Protein AF-J9AYD4-F1 (afdb_monomer)

pLDDT: mean 96.67, std 3.98, range [71.19, 98.69]

Solvent-accessible surface area (backbone atoms only — not comparable to full-atom values): 3823 Å² total; per-residue (Å²): 132,60,27,37,22,26,49,62,67,79,90,64,66,63,54,55,49,53,50,49,59,46,38,71,35,85,91,38,47,83,42,44,82,43,65,45,80,48,64,76,66,47,70,73,30,65,31,30,35,58,43,85,65,38,70,35,76,92,71,35,27,48,18,83,60,131

Mean predicted aligned error: 2.13 Å

Organism: Wuchereria bancrofti (NCBI:txid6293)

Sequence (66 aa):
MPKIGTHDGNFHCDEVFAIFLLKSLPEYNNYEVVRSRDKDVLSLCNIVVDVGGEYNHTAMKYDHHQ

Secondary structure (DSSP, 8-state):
--EEEE-SSS--SHHHHHHHHHHTSTTTTTPEEEE---HHHHHT-SEEES-SS-EETTTTEE----

Structure (mmCIF, N/CA/C/O backbone):
data_AF-J9AYD4-F1
#
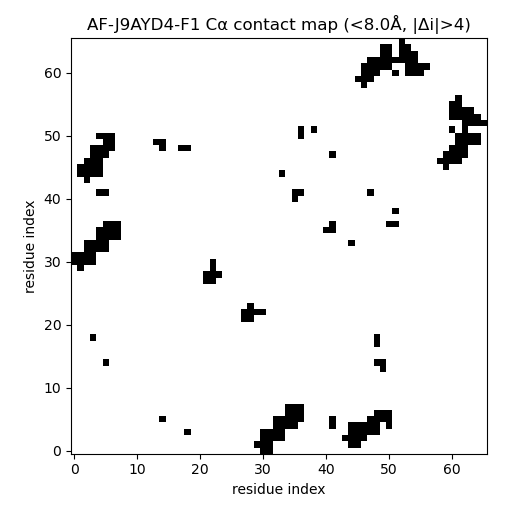_entry.id   AF-J9AYD4-F1
#
loop_
_atom_site.group_PDB
_atom_site.id
_atom_site.type_symbol
_atom_site.label_atom_id
_atom_site.label_alt_id
_atom_site.label_comp_id
_atom_site.label_asym_id
_atom_site.label_entity_id
_atom_site.label_seq_id
_atom_site.pdbx_PDB_ins_code
_atom_site.Cartn_x
_atom_site.Cartn_y
_atom_site.Cartn_z
_atom_site.occupancy
_atom_site.B_iso_or_equiv
_atom_site.auth_seq_id
_atom_site.auth_comp_id
_atom_site.auth_asym_id
_atom_site.auth_atom_id
_atom_site.pdbx_PDB_model_num
ATOM 1 N N . MET A 1 1 ? -14.492 -4.859 0.085 1.00 81.00 1 MET A N 1
ATOM 2 C CA . MET A 1 1 ? -13.896 -4.101 1.203 1.00 81.00 1 MET A CA 1
ATOM 3 C C . MET A 1 1 ? -12.751 -3.273 0.648 1.00 81.00 1 MET A C 1
ATOM 5 O O . MET A 1 1 ? -12.173 -3.713 -0.343 1.00 81.00 1 MET A O 1
ATOM 9 N N . PRO A 1 2 ? -12.496 -2.071 1.182 1.00 96.06 2 PRO A N 1
ATOM 10 C CA . PRO A 1 2 ? -11.432 -1.210 0.684 1.00 96.06 2 PRO A CA 1
ATOM 11 C C . PRO A 1 2 ? -10.041 -1.798 0.970 1.00 96.06 2 PRO A C 1
ATOM 13 O O . PRO A 1 2 ? -9.869 -2.536 1.943 1.00 96.06 2 PRO A O 1
ATOM 16 N N . LYS A 1 3 ? -9.072 -1.514 0.094 1.00 98.50 3 LYS A N 1
ATOM 17 C CA . LYS A 1 3 ? -7.788 -2.229 0.017 1.00 98.50 3 LYS A CA 1
ATOM 18 C C . LYS A 1 3 ? -6.586 -1.295 -0.102 1.00 98.50 3 LYS A C 1
ATOM 20 O O . LYS A 1 3 ? -6.641 -0.310 -0.839 1.00 98.50 3 LYS A O 1
ATOM 25 N N . ILE A 1 4 ? -5.494 -1.666 0.563 1.00 98.69 4 ILE A N 1
ATOM 26 C CA . ILE A 1 4 ? -4.151 -1.104 0.385 1.00 98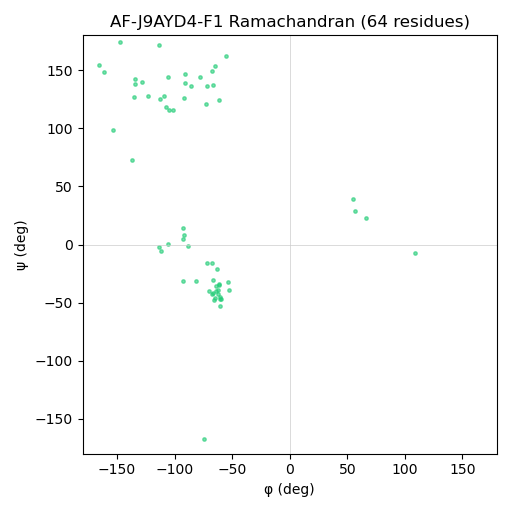.69 4 ILE A CA 1
ATOM 27 C C . ILE A 1 4 ? -3.303 -2.153 -0.339 1.00 98.69 4 ILE A C 1
ATOM 29 O O . ILE A 1 4 ? -3.116 -3.255 0.178 1.00 98.69 4 ILE A O 1
ATOM 33 N N . GLY A 1 5 ? -2.821 -1.825 -1.534 1.00 98.44 5 GLY A N 1
ATOM 34 C CA . GLY A 1 5 ? -1.922 -2.660 -2.326 1.00 98.44 5 GLY A CA 1
ATOM 35 C C . GLY A 1 5 ? -0.456 -2.355 -2.027 1.00 98.44 5 GLY A C 1
ATOM 36 O O . GLY A 1 5 ? -0.085 -1.190 -1.911 1.00 98.44 5 GLY A O 1
ATOM 37 N N . THR A 1 6 ? 0.375 -3.388 -1.929 1.00 98.62 6 THR A N 1
ATOM 38 C CA . THR A 1 6 ? 1.840 -3.281 -1.848 1.00 98.62 6 THR A CA 1
ATOM 39 C C . THR A 1 6 ? 2.513 -4.476 -2.528 1.00 98.62 6 THR A C 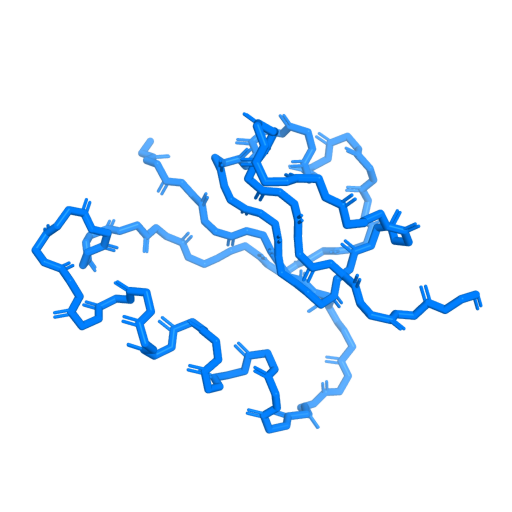1
ATOM 41 O O . THR A 1 6 ? 1.823 -5.404 -2.955 1.00 98.62 6 THR A O 1
ATOM 44 N N . HIS A 1 7 ? 3.840 -4.489 -2.645 1.00 97.88 7 HIS A N 1
ATOM 45 C CA . HIS A 1 7 ? 4.563 -5.566 -3.311 1.00 97.88 7 HIS A CA 1
ATOM 46 C C . HIS A 1 7 ? 4.437 -6.922 -2.586 1.00 97.88 7 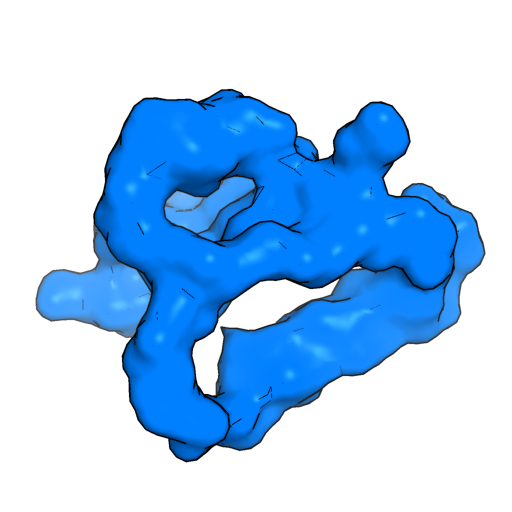HIS A C 1
ATOM 48 O O . HIS A 1 7 ? 4.324 -7.026 -1.362 1.00 97.88 7 HIS A O 1
ATOM 54 N N . ASP A 1 8 ? 4.564 -8.010 -3.341 1.00 97.25 8 ASP A N 1
ATOM 55 C CA . ASP A 1 8 ? 4.630 -9.392 -2.840 1.00 97.25 8 ASP A CA 1
ATOM 56 C C . ASP A 1 8 ? 6.065 -9.899 -2.608 1.00 97.25 8 ASP A C 1
ATOM 58 O O . ASP A 1 8 ? 6.287 -11.095 -2.435 1.00 97.25 8 ASP A O 1
ATOM 62 N N . GLY A 1 9 ? 7.049 -8.993 -2.594 1.00 94.12 9 GLY A N 1
ATOM 63 C CA . GLY A 1 9 ? 8.447 -9.312 -2.319 1.00 94.12 9 GLY A CA 1
ATOM 64 C C . GLY 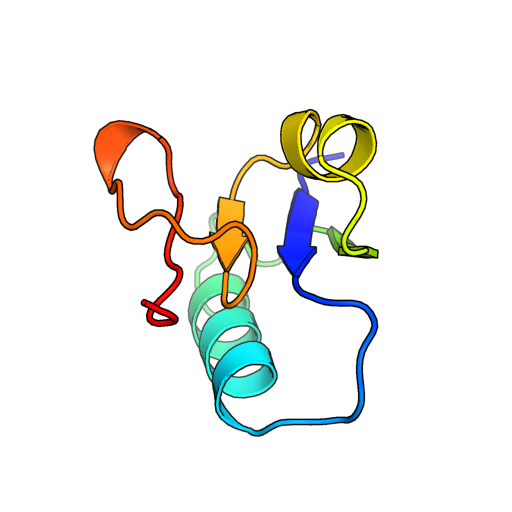A 1 9 ? 8.755 -9.608 -0.852 1.00 94.12 9 GLY A C 1
ATOM 65 O O . GLY A 1 9 ? 7.861 -9.793 -0.019 1.00 94.12 9 GLY A O 1
ATOM 66 N N . ASN A 1 10 ? 10.059 -9.628 -0.562 1.00 96.00 10 ASN A N 1
ATOM 67 C CA . ASN A 1 10 ? 10.594 -9.725 0.794 1.00 96.00 10 ASN A CA 1
ATOM 68 C C . ASN A 1 10 ? 10.045 -8.612 1.689 1.00 96.00 10 ASN A C 1
ATOM 70 O O . ASN A 1 10 ? 9.524 -7.615 1.208 1.00 96.00 10 ASN A O 1
ATOM 74 N N . PHE A 1 11 ? 10.170 -8.801 2.998 1.00 93.44 11 PHE A N 1
ATOM 75 C CA . PHE A 1 11 ? 9.892 -7.740 3.955 1.00 93.44 11 PHE A CA 1
ATOM 76 C C . PHE A 1 11 ? 10.842 -6.569 3.722 1.00 93.44 11 PHE A C 1
ATOM 78 O O . PHE A 1 11 ? 12.062 -6.755 3.802 1.00 93.44 11 PHE A O 1
ATOM 85 N N . HIS A 1 12 ? 10.283 -5.386 3.519 1.00 95.38 12 HIS A N 1
ATOM 86 C CA . HIS A 1 12 ? 10.977 -4.132 3.724 1.00 95.38 12 HIS A CA 1
ATOM 87 C C . HIS A 1 12 ? 10.316 -3.388 4.905 1.00 95.38 12 HIS A C 1
ATOM 89 O O . HIS A 1 12 ? 9.366 -3.859 5.536 1.00 95.38 12 HIS A O 1
ATOM 95 N N . CYS A 1 13 ? 10.931 -2.298 5.354 1.00 96.81 13 CYS A N 1
ATOM 96 C CA . CYS A 1 13 ? 10.427 -1.560 6.518 1.00 96.81 13 CYS A CA 1
ATOM 97 C C . CYS A 1 13 ? 9.480 -0.433 6.093 1.00 96.81 13 CYS A C 1
ATOM 99 O O . CYS A 1 13 ? 8.560 -0.071 6.824 1.00 96.81 13 CYS A O 1
ATOM 101 N N . ASP A 1 14 ? 9.721 0.127 4.918 1.00 95.88 14 ASP A N 1
ATOM 102 C CA . ASP A 1 14 ? 8.991 1.225 4.303 1.00 95.88 14 ASP A CA 1
ATOM 103 C C . ASP A 1 14 ? 7.552 0.853 3.950 1.00 95.88 14 ASP A C 1
ATOM 105 O O . ASP A 1 14 ? 6.649 1.595 4.349 1.00 95.88 14 ASP A O 1
ATOM 109 N N . GLU A 1 15 ? 7.287 -0.289 3.309 1.00 96.12 15 GLU A N 1
ATOM 110 C CA . GLU A 1 15 ? 5.911 -0.699 3.005 1.00 96.12 15 GLU A CA 1
ATOM 111 C C . GLU A 1 15 ? 5.110 -0.959 4.282 1.00 96.12 15 GLU A C 1
ATOM 113 O O . GLU A 1 15 ? 3.956 -0.537 4.415 1.00 96.12 15 GLU A O 1
ATOM 118 N N . VAL A 1 16 ? 5.739 -1.588 5.276 1.00 97.38 16 VAL A N 1
ATOM 119 C CA . VAL A 1 16 ? 5.105 -1.852 6.573 1.00 97.38 16 VAL A CA 1
ATOM 120 C C . VAL A 1 16 ? 4.848 -0.559 7.338 1.00 97.38 16 VAL A C 1
ATOM 122 O O . VAL A 1 16 ? 3.764 -0.389 7.904 1.00 97.38 16 VAL A O 1
ATOM 125 N N . PHE A 1 17 ? 5.800 0.373 7.339 1.00 98.31 17 PHE A N 1
ATOM 126 C CA . PHE A 1 17 ? 5.645 1.659 8.007 1.00 98.31 17 PHE A CA 1
ATOM 127 C C . PHE A 1 17 ? 4.573 2.523 7.331 1.00 98.31 17 PHE A C 1
ATOM 129 O O . PHE A 1 17 ? 3.727 3.090 8.024 1.00 98.31 17 PHE A O 1
ATOM 136 N N . ALA A 1 18 ? 4.523 2.555 5.996 1.00 98.06 18 ALA A N 1
ATOM 137 C CA . ALA A 1 18 ? 3.469 3.232 5.246 1.00 98.06 18 ALA A CA 1
ATOM 138 C C . ALA A 1 18 ? 2.079 2.663 5.580 1.00 98.06 18 ALA A C 1
ATOM 140 O O . ALA A 1 18 ? 1.153 3.417 5.893 1.00 98.06 18 ALA A O 1
ATOM 141 N N . ILE A 1 19 ? 1.936 1.333 5.591 1.00 98.31 19 ILE A N 1
ATOM 142 C CA . ILE A 1 19 ? 0.680 0.662 5.954 1.00 98.31 19 ILE A CA 1
ATOM 143 C C . ILE A 1 19 ? 0.296 0.965 7.407 1.00 98.31 19 ILE A C 1
ATOM 145 O O . ILE A 1 19 ? -0.873 1.240 7.679 1.00 98.31 19 ILE A O 1
ATOM 149 N N . PHE A 1 20 ? 1.249 0.949 8.342 1.00 98.44 20 PHE A N 1
ATOM 150 C CA . PHE A 1 20 ? 0.994 1.283 9.745 1.00 98.44 20 PHE A CA 1
ATOM 151 C C . PHE A 1 20 ? 0.472 2.716 9.908 1.00 98.44 20 PHE A C 1
ATOM 153 O O . PHE A 1 20 ? -0.533 2.926 10.592 1.00 98.44 20 PHE A O 1
ATOM 160 N N . LEU A 1 21 ? 1.110 3.694 9.259 1.00 98.38 21 LEU A N 1
ATOM 161 C CA . LEU A 1 21 ? 0.674 5.092 9.298 1.00 98.38 21 LEU A CA 1
ATOM 162 C C . LEU A 1 21 ? -0.737 5.257 8.725 1.00 98.38 21 LEU A C 1
ATOM 164 O O . LEU A 1 21 ? -1.574 5.899 9.357 1.00 98.38 21 LEU A O 1
ATOM 168 N N . LEU A 1 22 ? -1.029 4.628 7.582 1.00 98.25 22 LEU A N 1
ATOM 169 C CA . LEU A 1 22 ? -2.367 4.647 6.989 1.00 98.25 22 LEU A CA 1
ATOM 170 C C . LEU A 1 22 ? -3.398 4.036 7.941 1.00 98.25 22 LEU A C 1
ATOM 172 O O . LEU A 1 22 ? -4.383 4.685 8.280 1.00 98.25 22 LEU A O 1
ATOM 176 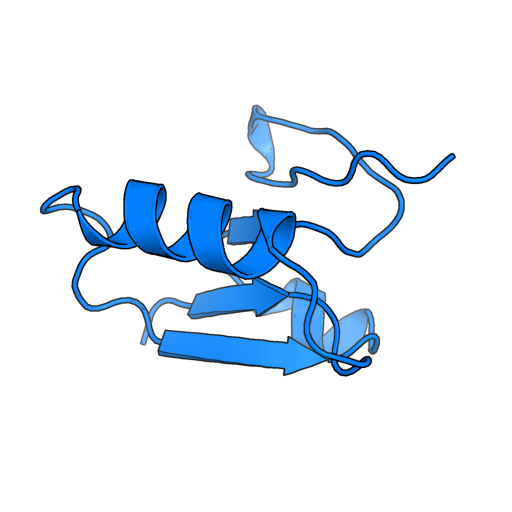N N . LYS A 1 23 ? -3.159 2.816 8.434 1.00 98.06 23 LYS A N 1
ATOM 177 C CA . LYS A 1 23 ? -4.105 2.110 9.315 1.00 98.06 23 LYS A CA 1
ATOM 178 C C . LYS A 1 23 ? -4.259 2.758 10.696 1.00 98.06 23 LYS A C 1
ATOM 180 O O . LYS A 1 23 ? -5.241 2.478 11.376 1.00 98.06 23 LYS A O 1
ATOM 185 N N . SER A 1 24 ? -3.346 3.645 11.093 1.00 98.38 24 SER A N 1
ATOM 186 C CA . SER A 1 24 ? -3.484 4.467 12.303 1.00 98.38 24 SER A CA 1
ATOM 187 C C . SER A 1 24 ? -4.547 5.564 12.161 1.00 98.38 24 SER A C 1
ATOM 189 O O . SER A 1 24 ? -4.999 6.116 13.164 1.00 98.38 24 SER A O 1
ATOM 191 N N . LEU A 1 25 ? -4.977 5.880 10.935 1.00 97.94 25 LEU A N 1
ATOM 192 C CA . LEU A 1 25 ? -6.067 6.815 10.679 1.00 97.94 25 LEU A CA 1
ATOM 193 C C . LEU A 1 25 ? -7.422 6.088 10.731 1.00 97.94 25 LEU A C 1
ATOM 195 O O . LEU A 1 25 ? -7.567 5.023 10.120 1.00 97.94 25 LEU A O 1
ATOM 199 N N . PRO A 1 26 ? -8.456 6.667 11.380 1.00 97.81 26 PRO A N 1
ATOM 200 C CA . PRO A 1 26 ? -9.791 6.063 11.442 1.00 97.81 26 PRO A CA 1
ATOM 201 C C . PRO A 1 26 ? -10.379 5.712 10.069 1.00 97.81 26 PRO A C 1
ATOM 203 O O . PRO A 1 26 ? -11.094 4.722 9.944 1.00 97.81 26 PRO A O 1
ATOM 206 N N . GLU A 1 27 ? -10.047 6.500 9.042 1.00 97.38 27 GLU A N 1
ATOM 207 C CA . GLU A 1 27 ? -10.513 6.319 7.664 1.00 97.38 27 GLU A CA 1
ATOM 208 C C . GLU A 1 27 ? -10.026 5.002 7.032 1.00 97.38 27 GLU A C 1
ATOM 210 O O . GLU A 1 27 ? -10.779 4.360 6.298 1.00 97.38 27 GLU A O 1
ATOM 215 N N . TYR A 1 28 ? -8.800 4.565 7.349 1.00 97.75 28 TYR A N 1
ATOM 216 C CA . TYR A 1 28 ? -8.148 3.423 6.691 1.00 97.75 28 TYR A CA 1
ATOM 217 C C . TYR A 1 28 ? -7.920 2.218 7.612 1.00 97.75 28 TYR A C 1
ATOM 219 O O . TYR A 1 28 ? -7.450 1.170 7.163 1.00 97.75 28 TYR A O 1
ATOM 227 N N . ASN A 1 29 ? -8.280 2.318 8.894 1.00 97.38 29 ASN A N 1
ATOM 228 C CA . ASN A 1 29 ? -8.047 1.269 9.891 1.00 97.38 29 ASN A CA 1
ATOM 229 C C . ASN A 1 29 ? -8.587 -0.111 9.454 1.00 97.38 29 ASN A C 1
ATOM 231 O O . ASN A 1 29 ? -7.912 -1.129 9.599 1.00 97.38 29 ASN A O 1
ATOM 235 N N . ASN A 1 30 ? -9.751 -0.151 8.800 1.00 97.19 30 ASN A N 1
ATOM 236 C CA . ASN A 1 30 ? -10.379 -1.400 8.352 1.00 97.19 30 ASN A CA 1
ATOM 237 C C . ASN A 1 30 ? -10.012 -1.818 6.916 1.00 97.19 30 ASN A C 1
ATOM 239 O O . ASN A 1 30 ? -10.618 -2.748 6.388 1.00 97.19 30 ASN A O 1
ATOM 243 N N . TYR A 1 31 ? -9.056 -1.148 6.259 1.00 98.38 31 TYR A N 1
ATOM 244 C CA . TYR A 1 31 ? -8.644 -1.528 4.904 1.00 98.38 31 TYR A CA 1
ATOM 245 C C . TYR A 1 31 ? -7.851 -2.839 4.935 1.00 98.38 31 TYR A C 1
ATOM 247 O O . TYR A 1 31 ? -6.966 -3.030 5.776 1.00 98.38 31 TYR A O 1
ATOM 255 N N . GLU A 1 32 ? -8.146 -3.736 4.002 1.00 98.31 32 GLU A N 1
ATOM 256 C CA . GLU A 1 32 ? -7.410 -4.988 3.838 1.00 98.31 32 GLU A CA 1
ATOM 257 C C . GLU A 1 32 ? -6.078 -4.739 3.127 1.00 98.31 32 GLU A C 1
ATOM 259 O O . GLU A 1 32 ? -5.991 -3.904 2.226 1.00 98.31 32 GLU A O 1
ATOM 264 N N . VAL A 1 33 ? -5.036 -5.476 3.512 1.00 98.19 33 VAL A N 1
ATOM 265 C CA . VAL A 1 33 ? -3.733 -5.410 2.839 1.00 98.19 33 VAL A CA 1
ATOM 266 C C . VAL A 1 33 ? -3.684 -6.475 1.751 1.00 98.19 33 VAL A C 1
ATOM 268 O O . VAL A 1 33 ? -3.895 -7.656 2.022 1.00 98.19 33 VAL A O 1
ATOM 271 N N . VAL A 1 34 ? -3.374 -6.058 0.527 1.00 98.38 34 VAL A N 1
ATOM 272 C CA . VAL A 1 34 ? -3.152 -6.931 -0.626 1.00 98.38 34 VAL A CA 1
ATOM 273 C C . VAL A 1 34 ? -1.685 -6.837 -1.024 1.00 98.38 34 VAL A C 1
ATOM 275 O O . VAL A 1 34 ? -1.172 -5.749 -1.266 1.00 98.38 34 VAL A O 1
ATOM 278 N N . ARG A 1 35 ? -1.006 -7.983 -1.102 1.00 98.06 35 ARG A N 1
ATOM 279 C CA . ARG A 1 35 ? 0.384 -8.077 -1.564 1.00 98.06 35 ARG A CA 1
ATOM 280 C C . ARG A 1 35 ? 0.401 -8.650 -2.978 1.00 98.06 35 ARG A C 1
ATOM 282 O O . ARG A 1 35 ? -0.046 -9.778 -3.171 1.00 98.06 35 ARG A O 1
ATOM 289 N N . SER A 1 36 ? 0.860 -7.875 -3.956 1.00 98.12 36 SER A N 1
ATOM 290 C CA . SER A 1 36 ? 0.966 -8.288 -5.359 1.00 98.12 36 SER A CA 1
ATOM 291 C C . SER A 1 36 ? 1.847 -7.325 -6.160 1.00 98.12 36 SER A C 1
ATOM 293 O O . SER A 1 36 ? 1.939 -6.144 -5.838 1.00 98.12 36 SER A O 1
ATOM 295 N N . ARG A 1 37 ? 2.450 -7.807 -7.249 1.00 97.00 37 ARG A N 1
ATOM 296 C CA . ARG A 1 37 ? 3.007 -6.961 -8.325 1.00 97.00 37 ARG A CA 1
ATOM 297 C C . ARG A 1 37 ? 2.166 -6.954 -9.602 1.00 97.00 37 ARG A C 1
ATOM 299 O O . ARG A 1 37 ? 2.537 -6.301 -10.576 1.00 97.00 37 ARG A O 1
ATOM 306 N N . ASP A 1 38 ? 1.050 -7.674 -9.612 1.00 97.81 38 ASP A N 1
ATOM 307 C CA . ASP A 1 38 ? 0.137 -7.710 -10.747 1.00 97.81 38 ASP A CA 1
ATOM 308 C C . ASP A 1 38 ? -0.630 -6.384 -10.843 1.00 97.81 38 ASP A C 1
ATOM 310 O O . ASP A 1 38 ? -1.343 -5.983 -9.919 1.00 97.81 38 ASP A O 1
ATOM 314 N N . LYS A 1 39 ? -0.488 -5.697 -11.979 1.00 96.19 39 LYS A N 1
ATOM 315 C CA . LYS A 1 39 ? -1.140 -4.408 -12.229 1.00 96.19 39 LYS A CA 1
ATOM 316 C C . LYS A 1 39 ? -2.660 -4.515 -12.194 1.00 96.19 39 LYS A C 1
ATOM 318 O O . LYS A 1 39 ? -3.300 -3.578 -11.722 1.00 96.19 39 LYS A O 1
ATOM 323 N N . ASP A 1 40 ? -3.228 -5.636 -12.625 1.00 97.69 40 ASP A N 1
ATOM 324 C CA . ASP A 1 40 ? -4.674 -5.832 -12.623 1.00 97.69 40 ASP A CA 1
ATOM 325 C C . ASP A 1 40 ? -5.182 -5.977 -11.185 1.00 97.69 40 ASP A C 1
ATOM 327 O O . ASP A 1 40 ? -6.176 -5.354 -10.816 1.00 97.69 40 ASP A O 1
ATOM 331 N N . VAL A 1 41 ? -4.444 -6.684 -10.323 1.00 98.12 41 VAL A N 1
ATOM 332 C CA . VAL A 1 41 ? -4.746 -6.775 -8.883 1.00 98.12 41 VAL A CA 1
ATOM 333 C C . VAL A 1 41 ? -4.605 -5.415 -8.198 1.00 98.12 41 VAL A C 1
ATOM 335 O O . VAL A 1 41 ? -5.485 -5.009 -7.433 1.00 98.12 41 VAL A O 1
ATOM 338 N N . LEU A 1 42 ? -3.520 -4.689 -8.478 1.00 97.88 42 LEU A N 1
ATOM 339 C CA . LEU A 1 42 ? -3.258 -3.372 -7.894 1.00 97.88 42 LEU A CA 1
ATOM 340 C C . LEU A 1 42 ? -4.275 -2.320 -8.355 1.00 97.88 42 LEU A C 1
ATOM 342 O O . LEU A 1 42 ? -4.629 -1.442 -7.572 1.00 97.88 42 LEU A O 1
ATOM 346 N N . SER A 1 43 ? -4.813 -2.439 -9.574 1.00 96.62 43 SER A N 1
ATOM 347 C CA . SER A 1 43 ? -5.866 -1.547 -10.083 1.00 96.62 43 SER A CA 1
ATOM 348 C C . SER A 1 43 ? -7.172 -1.621 -9.279 1.00 96.62 43 SER A C 1
ATOM 350 O O . SER A 1 43 ? -7.967 -0.683 -9.299 1.00 96.62 43 SER A O 1
ATOM 352 N N . LEU A 1 44 ? -7.378 -2.715 -8.536 1.00 97.62 44 LEU A N 1
ATOM 353 C CA . LEU A 1 44 ? -8.527 -2.920 -7.653 1.00 97.62 44 LEU A CA 1
ATOM 354 C C . LEU A 1 44 ? -8.298 -2.374 -6.231 1.00 97.62 44 LEU A C 1
ATOM 356 O O . LEU A 1 44 ? -9.181 -2.514 -5.380 1.00 97.62 44 LEU A O 1
ATOM 360 N N . CYS A 1 45 ? -7.119 -1.812 -5.943 1.00 98.38 45 CYS A N 1
ATOM 361 C CA . CYS A 1 45 ? -6.783 -1.237 -4.642 1.00 98.38 45 CYS A CA 1
ATOM 362 C C . CYS A 1 45 ? -7.136 0.254 -4.583 1.00 98.38 45 CYS A C 1
ATOM 364 O O . CYS A 1 45 ? -7.051 0.973 -5.573 1.00 98.38 45 CYS A O 1
ATOM 366 N N . ASN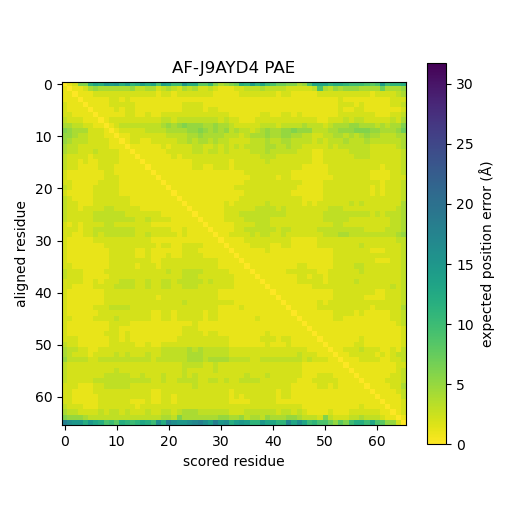 A 1 46 ? -7.527 0.728 -3.399 1.00 98.44 46 ASN A N 1
ATOM 367 C CA . ASN A 1 46 ? -7.866 2.135 -3.169 1.00 98.44 46 ASN A CA 1
ATOM 368 C C . ASN A 1 46 ? -6.623 2.997 -2.951 1.00 98.44 46 ASN A C 1
ATOM 370 O O . ASN A 1 46 ? -6.633 4.182 -3.262 1.00 98.44 46 ASN A O 1
ATOM 374 N N . ILE A 1 47 ? -5.588 2.398 -2.365 1.00 98.56 47 ILE A N 1
ATOM 375 C CA . ILE A 1 47 ? -4.293 3.014 -2.103 1.00 98.56 47 ILE A CA 1
ATOM 376 C C . ILE A 1 47 ? -3.237 2.009 -2.544 1.00 98.56 47 ILE A C 1
ATOM 378 O O . ILE A 1 47 ? -3.385 0.816 -2.272 1.00 98.56 47 ILE A O 1
ATOM 382 N N . VAL A 1 48 ? -2.182 2.470 -3.205 1.00 98.50 48 VAL A N 1
ATOM 383 C CA . VAL A 1 48 ? -1.037 1.637 -3.580 1.00 98.50 48 VAL A CA 1
ATOM 384 C C . VAL A 1 48 ? 0.223 2.258 -2.996 1.00 98.50 48 VAL A C 1
ATOM 386 O O . 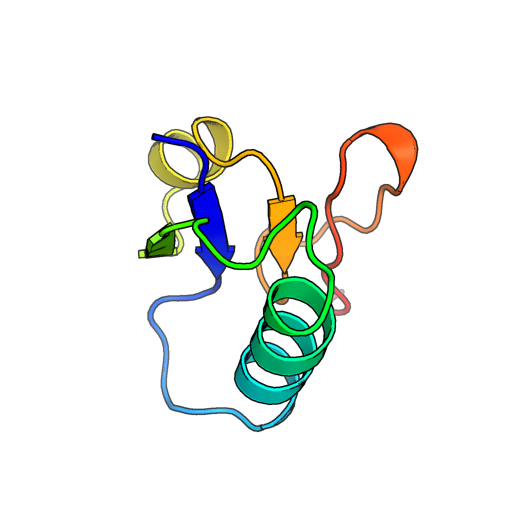VAL A 1 48 ? 0.463 3.449 -3.186 1.00 98.50 48 VAL A O 1
ATOM 389 N N . VAL A 1 49 ? 1.006 1.467 -2.267 1.00 98.44 49 VAL A N 1
ATOM 390 C CA . VAL A 1 49 ? 2.256 1.900 -1.632 1.00 98.44 49 VAL A CA 1
ATOM 391 C C . VAL A 1 49 ? 3.390 0.958 -2.003 1.00 98.44 49 VAL A C 1
ATOM 393 O O . VAL A 1 49 ? 3.202 -0.259 -2.034 1.00 98.44 49 VAL A O 1
ATOM 396 N N . ASP A 1 50 ? 4.564 1.528 -2.249 1.00 97.88 50 ASP A N 1
ATOM 397 C CA . ASP A 1 50 ? 5.812 0.789 -2.468 1.00 97.88 50 ASP A CA 1
ATOM 398 C C . ASP A 1 50 ? 5.767 -0.235 -3.625 1.00 97.88 50 ASP A C 1
ATOM 400 O O . ASP A 1 50 ? 6.400 -1.292 -3.616 1.00 97.88 50 ASP A O 1
ATOM 404 N N . VAL A 1 51 ? 4.925 0.036 -4.627 1.00 97.62 51 VAL A N 1
ATOM 405 C CA . VAL A 1 51 ? 4.822 -0.768 -5.848 1.00 97.62 51 VAL A CA 1
ATOM 406 C C . VAL A 1 51 ? 4.132 0.020 -6.966 1.00 97.62 51 VAL A C 1
ATOM 408 O O . VAL A 1 51 ? 3.217 0.804 -6.721 1.00 97.62 51 VAL A O 1
ATOM 411 N N . GLY A 1 52 ? 4.515 -0.242 -8.217 1.00 94.94 52 GLY A N 1
ATOM 412 C CA . GLY A 1 52 ? 3.835 0.267 -9.415 1.00 94.94 52 GLY A CA 1
ATOM 413 C C . GLY A 1 52 ? 4.588 1.338 -10.211 1.00 94.94 52 GLY A C 1
ATOM 414 O O . GLY A 1 52 ? 4.151 1.660 -11.314 1.00 94.94 52 GLY A O 1
ATOM 415 N N . GLY A 1 53 ? 5.716 1.839 -9.708 1.00 95.50 53 GLY A N 1
ATOM 416 C CA . GLY A 1 53 ? 6.599 2.820 -10.345 1.00 95.50 53 GLY A CA 1
ATOM 417 C C . GLY A 1 53 ? 5.975 4.205 -10.524 1.00 95.50 53 GLY A C 1
ATOM 418 O O . GLY A 1 53 ? 6.354 4.935 -11.436 1.00 95.50 53 GLY A O 1
ATOM 419 N N . GLU A 1 54 ? 4.962 4.553 -9.725 1.00 95.19 54 GLU A N 1
ATOM 420 C CA . GLU A 1 54 ? 4.199 5.794 -9.871 1.00 95.19 54 GLU A CA 1
ATOM 421 C C . GLU A 1 54 ? 3.976 6.476 -8.515 1.00 95.19 54 GLU A C 1
ATOM 423 O O . GLU A 1 54 ? 3.406 5.893 -7.589 1.00 95.19 54 GLU A O 1
ATOM 428 N N . TYR A 1 55 ? 4.343 7.757 -8.436 1.00 96.88 55 TYR A N 1
ATOM 429 C CA . TYR A 1 55 ? 3.872 8.666 -7.395 1.00 96.88 55 TYR A CA 1
ATOM 430 C C . TYR A 1 55 ? 2.760 9.559 -7.957 1.00 96.88 55 TYR A C 1
ATOM 432 O O . TYR A 1 55 ? 2.987 10.373 -8.853 1.00 96.88 55 TYR A O 1
ATOM 440 N N . ASN A 1 56 ? 1.552 9.425 -7.414 1.00 97.56 56 ASN A N 1
ATOM 441 C CA . ASN A 1 56 ? 0.378 10.191 -7.808 1.00 97.56 56 ASN A CA 1
ATOM 442 C C . ASN A 1 56 ? -0.608 10.294 -6.637 1.00 97.56 56 ASN A C 1
ATOM 444 O O . ASN A 1 56 ? -1.408 9.389 -6.396 1.00 97.56 56 ASN A O 1
ATOM 448 N N . HIS A 1 57 ? -0.578 11.424 -5.927 1.00 96.94 57 HIS A N 1
ATOM 449 C CA . HIS A 1 57 ? -1.444 11.658 -4.769 1.00 96.94 57 HIS A CA 1
ATOM 450 C C . HIS A 1 57 ? -2.937 11.653 -5.130 1.00 96.94 57 HIS A C 1
ATOM 452 O O . HIS A 1 57 ? -3.737 11.072 -4.404 1.00 96.94 57 HIS A O 1
ATOM 458 N N . THR A 1 58 ? -3.321 12.226 -6.277 1.00 97.94 58 THR A N 1
ATOM 459 C CA . THR A 1 58 ? -4.722 12.234 -6.733 1.00 97.94 58 THR A CA 1
ATOM 460 C C . THR A 1 58 ? -5.256 10.820 -6.962 1.00 97.94 58 THR A C 1
ATOM 462 O O . THR A 1 58 ? -6.426 10.560 -6.696 1.00 97.94 58 THR A O 1
ATOM 465 N N . ALA A 1 59 ? -4.402 9.903 -7.423 1.00 97.19 59 ALA A N 1
ATOM 466 C CA . ALA A 1 59 ? -4.733 8.491 -7.602 1.00 97.19 59 ALA A CA 1
ATOM 467 C C . ALA A 1 59 ? -4.387 7.613 -6.385 1.00 97.19 59 ALA A C 1
ATOM 469 O O . ALA A 1 59 ? -4.521 6.395 -6.474 1.00 97.19 59 ALA A O 1
ATOM 470 N N . MET A 1 60 ? -3.932 8.203 -5.273 1.00 98.00 60 MET A N 1
ATOM 471 C CA . MET A 1 60 ? -3.504 7.493 -4.061 1.00 98.00 60 MET A CA 1
ATOM 472 C C . MET A 1 60 ? -2.418 6.428 -4.316 1.00 98.00 60 MET A C 1
ATOM 474 O O . MET A 1 60 ? -2.434 5.350 -3.718 1.00 98.00 60 MET A O 1
ATOM 478 N N . LYS A 1 61 ? -1.467 6.730 -5.206 1.00 98.19 61 LYS A N 1
ATOM 479 C CA . LYS A 1 61 ? -0.313 5.878 -5.522 1.00 98.19 61 LYS A CA 1
ATOM 480 C C . LYS A 1 61 ? 0.967 6.503 -4.987 1.00 98.19 61 LYS A C 1
ATOM 482 O O . LYS A 1 61 ? 1.250 7.669 -5.260 1.00 98.19 61 LYS A O 1
ATOM 487 N N . TYR A 1 62 ? 1.729 5.726 -4.234 1.00 98.12 62 TYR A N 1
ATOM 488 C CA . TYR A 1 62 ? 2.904 6.185 -3.509 1.00 98.12 62 TYR A CA 1
ATOM 489 C C . TYR A 1 62 ? 4.036 5.170 -3.666 1.00 98.12 62 TYR A C 1
ATOM 491 O O . TYR A 1 62 ? 4.348 4.429 -2.735 1.00 98.12 62 TYR A O 1
ATOM 499 N N . ASP A 1 63 ? 4.627 5.114 -4.856 1.00 97.12 63 ASP A N 1
ATOM 500 C CA . ASP A 1 63 ? 5.861 4.369 -5.094 1.00 97.12 63 ASP A CA 1
ATOM 501 C C . ASP A 1 63 ? 7.057 5.323 -5.234 1.00 97.12 63 ASP A C 1
ATOM 503 O O . ASP A 1 63 ? 6.925 6.430 -5.761 1.00 97.12 63 ASP A O 1
ATOM 507 N N . HIS A 1 64 ? 8.218 4.900 -4.739 1.00 94.50 64 HIS A N 1
ATOM 508 C CA . HIS A 1 64 ? 9.472 5.651 -4.780 1.00 94.50 64 HIS A CA 1
ATOM 509 C C . HIS A 1 6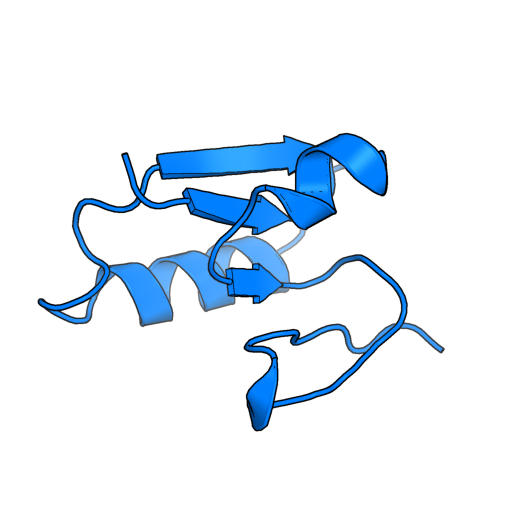4 ? 10.532 5.015 -5.694 1.00 94.50 64 HIS A C 1
ATOM 511 O O . HIS A 1 64 ? 11.596 5.608 -5.896 1.00 94.50 64 HIS A O 1
ATOM 517 N N . HIS A 1 65 ? 10.262 3.831 -6.248 1.00 91.56 65 HIS A N 1
ATOM 518 C CA . HIS A 1 65 ? 11.115 3.193 -7.247 1.00 91.56 65 HIS A CA 1
ATOM 519 C C . HIS A 1 65 ? 11.113 3.995 -8.566 1.00 91.56 65 HIS A C 1
ATOM 521 O O . HIS A 1 65 ? 10.059 4.458 -9.009 1.00 91.56 65 HIS A O 1
ATOM 527 N N . GLN A 1 66 ? 12.292 4.161 -9.184 1.00 71.19 66 GLN A N 1
ATOM 528 C CA . GLN A 1 66 ? 12.487 4.789 -10.504 1.00 71.19 66 GLN A CA 1
ATOM 529 C C . GLN A 1 66 ? 12.767 3.746 -11.584 1.00 71.19 66 GLN A C 1
ATOM 531 O O . GLN A 1 66 ? 13.525 2.793 -11.288 1.00 71.19 66 GLN A O 1
#

Radius of gyration: 10.78 Å; Cα contacts (8 Å, |Δi|>4): 114; chains: 1; bounding box: 26×22×25 Å

Foldseek 3Di:
DAAEEEAPDDDDPQVVVVLVVQLVDPVCVPHYYDHHQDPVVVVRHQAYAQHDQDDDVVSNYHHDDD

Nearest PDB structures (foldseek):
  5fkx-assembly1_A  TM=4.579E-01  e=3.744E+00  Escherichia coli K-12
  5ted-assembly1_A  TM=5.171E-01  e=7.211E+00  Listeria monocytogenes EGD-e
  5fuq-assembly1_B  TM=2.439E-01  e=2.880E+00  Homo sapiens
  1qrd-assembly1_A  TM=2.704E-01  e=3.506E+00  Rattus rattus

InterPro domains:
  IPR003226 MYG1 exonuclease [PF03690] (3-66)
  IPR003226 MYG1 exonuclease [PTHR11215] (3-66)